Protein AF-A0A3M9NN79-F1 (afdb_monomer)

Structure (mmCIF, N/CA/C/O backbone):
data_AF-A0A3M9NN79-F1
#
_entry.id   AF-A0A3M9NN79-F1
#
loop_
_atom_site.group_PDB
_atom_site.id
_atom_site.type_symbol
_atom_site.label_atom_id
_atom_site.label_alt_id
_atom_site.label_comp_id
_atom_site.label_asym_id
_atom_site.label_entity_id
_atom_site.label_seq_id
_atom_site.pdbx_PDB_ins_code
_atom_site.Cartn_x
_atom_site.Cartn_y
_atom_site.Cartn_z
_atom_site.occupancy
_atom_site.B_iso_or_equiv
_atom_site.auth_seq_id
_atom_site.auth_comp_id
_atom_site.auth_asym_id
_atom_site.auth_atom_id
_atom_site.pdbx_PDB_model_num
ATOM 1 N N . MET A 1 1 ? -12.143 -5.175 -37.056 1.00 34.06 1 MET A N 1
ATOM 2 C CA . MET A 1 1 ? -10.833 -4.580 -37.399 1.00 34.06 1 MET A CA 1
ATOM 3 C C . MET A 1 1 ? -9.821 -5.704 -37.458 1.00 34.06 1 MET A C 1
ATOM 5 O O . MET A 1 1 ? -9.537 -6.307 -36.434 1.00 34.06 1 MET A O 1
ATOM 9 N N . ILE A 1 2 ? -9.381 -6.047 -38.664 1.00 34.25 2 ILE A N 1
ATOM 10 C CA . ILE A 1 2 ? -8.373 -7.080 -38.905 1.00 34.25 2 ILE A CA 1
ATOM 11 C C . ILE A 1 2 ? -7.030 -6.491 -38.462 1.00 34.25 2 ILE A C 1
ATOM 13 O O . ILE A 1 2 ? -6.628 -5.443 -38.964 1.00 34.25 2 ILE A O 1
ATOM 17 N N . ILE A 1 3 ? -6.381 -7.108 -37.472 1.00 42.16 3 ILE A N 1
ATOM 18 C CA . ILE A 1 3 ? -5.010 -6.760 -37.092 1.00 42.16 3 ILE A CA 1
ATOM 19 C C . ILE A 1 3 ? -4.117 -7.401 -38.149 1.00 42.16 3 ILE A C 1
ATOM 21 O O . ILE A 1 3 ? -3.965 -8.616 -38.201 1.00 42.16 3 ILE A O 1
ATOM 25 N N . GLU A 1 4 ? -3.601 -6.570 -39.043 1.00 43.50 4 GLU A N 1
ATOM 26 C CA . GLU A 1 4 ? -2.701 -6.969 -40.114 1.00 43.50 4 GLU A CA 1
ATOM 27 C C . GLU A 1 4 ? -1.361 -7.416 -39.504 1.00 43.50 4 GLU A C 1
ATOM 29 O O . GLU A 1 4 ? -0.575 -6.601 -39.009 1.00 43.50 4 GLU A O 1
ATOM 34 N N . GLU A 1 5 ? -1.108 -8.728 -39.486 1.00 49.09 5 GLU A N 1
ATOM 35 C CA . GLU A 1 5 ? 0.170 -9.295 -39.054 1.00 49.09 5 GLU A CA 1
ATOM 36 C C . GLU A 1 5 ? 1.259 -8.949 -40.076 1.00 49.09 5 GLU A C 1
ATOM 38 O O . GLU A 1 5 ? 1.519 -9.662 -41.046 1.00 49.09 5 GLU A O 1
ATOM 43 N N . ARG A 1 6 ? 1.927 -7.812 -39.860 1.00 48.88 6 ARG A N 1
ATOM 44 C CA . ARG A 1 6 ? 3.130 -7.446 -40.610 1.00 48.88 6 ARG A CA 1
ATOM 45 C C . ARG A 1 6 ? 4.262 -8.418 -40.263 1.00 48.88 6 ARG A C 1
ATOM 47 O O . ARG A 1 6 ? 4.972 -8.232 -39.276 1.00 48.88 6 ARG A O 1
ATOM 54 N N . HIS A 1 7 ? 4.467 -9.423 -41.111 1.00 48.81 7 HIS A N 1
ATOM 55 C CA . HIS A 1 7 ? 5.650 -10.285 -41.100 1.00 48.81 7 HIS A CA 1
ATOM 56 C C . HIS A 1 7 ? 6.907 -9.486 -41.483 1.00 48.81 7 HIS A C 1
ATOM 58 O O . HIS A 1 7 ? 7.311 -9.413 -42.644 1.00 48.81 7 HIS A O 1
ATOM 64 N N . VAL A 1 8 ? 7.551 -8.867 -40.492 1.00 61.84 8 VAL A N 1
ATOM 65 C CA . VAL A 1 8 ? 8.845 -8.200 -40.675 1.00 61.84 8 VAL A CA 1
ATOM 66 C C . VAL A 1 8 ? 9.950 -9.259 -40.669 1.00 61.84 8 VAL A C 1
ATOM 68 O O . VAL A 1 8 ? 10.223 -9.880 -39.644 1.00 61.84 8 VAL A O 1
ATOM 71 N N . LYS A 1 9 ? 10.607 -9.468 -41.817 1.00 55.78 9 LYS A N 1
ATOM 72 C CA . LYS A 1 9 ? 11.821 -10.295 -41.912 1.00 55.78 9 LYS A CA 1
ATOM 73 C C . LYS A 1 9 ? 12.926 -9.667 -41.054 1.00 55.78 9 LYS A C 1
ATOM 75 O O . LYS A 1 9 ? 13.297 -8.515 -41.273 1.00 55.78 9 LYS A O 1
ATOM 80 N N . HIS A 1 10 ? 13.453 -10.413 -40.085 1.00 60.75 10 HIS A N 1
ATOM 81 C CA . HIS A 1 10 ? 14.551 -9.959 -39.233 1.00 60.75 10 HIS A CA 1
ATOM 82 C C . HIS A 1 10 ? 15.881 -10.562 -39.694 1.00 60.75 10 HIS A C 1
ATOM 84 O O . HIS A 1 10 ? 16.070 -11.775 -39.658 1.00 60.75 10 HIS A O 1
ATOM 90 N N . THR A 1 11 ? 16.815 -9.702 -40.095 1.00 55.22 11 THR A N 1
ATOM 91 C CA . THR A 1 11 ? 18.252 -9.994 -40.135 1.00 55.22 11 THR A CA 1
ATOM 92 C C . THR A 1 11 ? 18.703 -10.337 -38.710 1.00 55.22 11 THR A C 1
ATOM 94 O O . THR A 1 11 ? 18.260 -9.692 -37.761 1.00 55.22 11 THR A O 1
ATOM 97 N N . GLY A 1 12 ? 19.495 -11.401 -38.554 1.00 71.44 12 GLY A N 1
ATOM 98 C CA . GLY A 1 12 ? 19.729 -12.099 -37.282 1.00 71.44 12 GLY A CA 1
ATOM 99 C C . GLY A 1 12 ? 19.981 -11.223 -36.040 1.00 71.44 12 GLY A C 1
ATOM 100 O O . 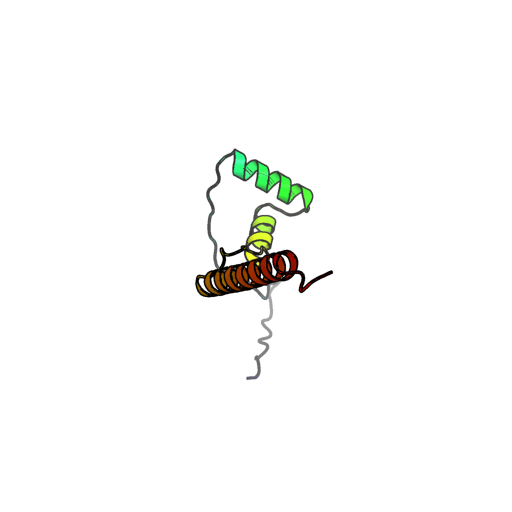GLY A 1 12 ? 20.588 -10.158 -36.104 1.00 71.44 12 GLY A O 1
ATOM 101 N N . GLY A 1 13 ? 19.510 -11.710 -34.886 1.00 81.00 13 GLY A N 1
ATOM 102 C CA . GLY A 1 13 ? 19.621 -11.066 -33.573 1.00 81.00 13 GLY A CA 1
ATOM 103 C C . GLY A 1 13 ? 18.498 -11.493 -32.616 1.00 81.00 13 GLY A C 1
ATOM 104 O O . GLY A 1 13 ? 17.586 -12.227 -32.998 1.00 81.00 13 GLY A O 1
ATOM 105 N N . ARG A 1 14 ? 18.533 -11.034 -31.354 1.00 78.44 14 ARG A N 1
ATOM 106 C CA . ARG A 1 14 ? 17.434 -11.277 -30.399 1.00 78.44 14 ARG A CA 1
ATOM 107 C C . ARG A 1 14 ? 16.162 -10.583 -30.892 1.00 78.44 14 ARG A C 1
ATOM 109 O O . ARG A 1 14 ? 16.141 -9.359 -31.019 1.00 78.44 14 ARG A O 1
ATOM 116 N N . LEU A 1 15 ? 15.100 -11.362 -31.099 1.00 79.56 15 LEU A N 1
ATOM 117 C CA . LEU A 1 15 ? 13.785 -10.855 -31.491 1.00 79.56 15 LEU A CA 1
ATOM 118 C C . LEU A 1 15 ? 13.314 -9.739 -30.550 1.00 79.56 15 LEU A C 1
ATOM 120 O O . LEU A 1 15 ? 13.456 -9.818 -29.321 1.00 79.56 15 LEU A O 1
ATOM 124 N N . ARG A 1 16 ? 12.743 -8.683 -31.136 1.00 74.19 16 ARG A N 1
ATOM 125 C CA . ARG A 1 16 ? 12.145 -7.588 -30.368 1.00 74.19 16 ARG A CA 1
ATOM 126 C C . ARG A 1 16 ? 10.934 -8.128 -29.605 1.00 74.19 16 ARG A C 1
ATOM 128 O O . ARG A 1 16 ? 10.148 -8.901 -30.138 1.00 74.19 16 ARG A O 1
ATOM 135 N N . LYS A 1 17 ? 10.779 -7.717 -28.344 1.00 80.94 17 LYS A N 1
ATOM 136 C CA . LYS A 1 17 ? 9.590 -8.071 -27.555 1.00 80.94 17 LYS A CA 1
ATOM 137 C C . LYS A 1 17 ? 8.349 -7.441 -28.187 1.00 80.94 17 LYS A C 1
ATOM 139 O O . LYS A 1 17 ? 8.384 -6.249 -28.482 1.00 80.94 17 LYS A O 1
ATOM 144 N N . ALA A 1 18 ? 7.274 -8.223 -28.303 1.00 81.56 18 ALA A N 1
ATOM 145 C CA . ALA A 1 18 ? 5.985 -7.773 -28.832 1.00 81.56 18 ALA A CA 1
ATOM 146 C C . ALA A 1 18 ? 5.417 -6.574 -28.052 1.00 81.56 18 ALA A C 1
ATOM 148 O O . ALA A 1 18 ? 4.948 -5.613 -28.648 1.00 81.56 18 ALA A O 1
ATOM 149 N N . VAL A 1 19 ? 5.542 -6.586 -26.718 1.00 85.69 19 VAL A N 1
ATOM 150 C CA . VAL A 1 19 ? 5.158 -5.461 -25.853 1.00 85.69 19 VAL A CA 1
ATOM 151 C C . VAL A 1 19 ? 6.408 -4.820 -25.263 1.00 85.69 19 VAL A C 1
ATOM 153 O O . VAL A 1 19 ? 7.166 -5.451 -24.512 1.00 85.69 19 VAL A O 1
ATOM 156 N N . ARG A 1 20 ? 6.632 -3.546 -25.595 1.00 85.25 20 ARG A N 1
ATOM 157 C CA . ARG A 1 20 ? 7.731 -2.746 -25.045 1.00 85.25 20 ARG A CA 1
ATOM 158 C C . ARG A 1 20 ? 7.249 -1.976 -23.815 1.00 85.25 20 ARG A C 1
ATOM 160 O O . ARG A 1 20 ? 6.102 -1.563 -23.714 1.00 85.25 20 ARG A O 1
ATOM 167 N N . LYS A 1 21 ? 8.144 -1.818 -22.840 1.00 87.31 21 LYS A N 1
ATOM 168 C CA . LYS A 1 21 ? 7.925 -0.985 -21.651 1.00 87.31 21 LYS A CA 1
ATOM 169 C C . LYS A 1 21 ? 8.505 0.395 -21.962 1.00 87.31 21 LYS A C 1
ATOM 171 O O . LYS A 1 21 ? 9.719 0.543 -21.907 1.00 87.31 21 LYS A O 1
ATOM 176 N N . GLU A 1 22 ? 7.657 1.346 -22.342 1.00 91.69 22 GLU A N 1
ATOM 177 C CA . GLU A 1 22 ? 8.092 2.643 -22.895 1.00 91.69 22 GLU A CA 1
ATOM 178 C C . GLU A 1 22 ? 8.288 3.722 -21.825 1.00 91.69 22 GLU A C 1
ATOM 180 O O . GLU A 1 22 ? 9.200 4.539 -21.919 1.00 91.69 22 GLU A O 1
ATOM 185 N N . VAL A 1 23 ? 7.473 3.698 -20.767 1.00 91.56 23 VAL A N 1
ATOM 186 C CA . VAL A 1 23 ? 7.512 4.708 -19.703 1.00 91.56 23 VAL A CA 1
ATOM 187 C C . VAL A 1 23 ? 8.465 4.283 -18.585 1.00 91.56 23 VAL A C 1
ATOM 189 O O . VAL A 1 23 ? 8.298 3.221 -17.979 1.00 91.56 23 VAL A O 1
ATOM 192 N N . VAL A 1 24 ? 9.430 5.151 -18.269 1.00 91.00 24 VAL A N 1
ATOM 193 C CA . VAL A 1 24 ? 10.340 5.012 -17.124 1.00 91.00 24 VAL A CA 1
ATOM 194 C C . VAL A 1 24 ? 10.010 6.084 -16.087 1.00 91.00 24 VAL A C 1
ATOM 196 O O . VAL A 1 24 ? 9.941 7.269 -16.408 1.00 91.00 24 VAL A O 1
ATOM 199 N N . LYS A 1 25 ? 9.802 5.669 -14.834 1.00 89.44 25 LYS A N 1
ATOM 200 C CA . LYS A 1 25 ? 9.601 6.560 -13.683 1.00 89.44 25 LYS A CA 1
ATOM 201 C C . LYS A 1 25 ? 10.544 6.144 -12.559 1.00 89.44 25 LYS A C 1
ATOM 203 O O . LYS A 1 25 ? 10.618 4.964 -12.224 1.00 89.44 25 LYS A O 1
ATOM 208 N N . GLY A 1 26 ? 11.284 7.110 -12.021 1.00 91.81 26 GLY A N 1
ATOM 209 C CA . GLY A 1 26 ? 12.182 6.909 -10.885 1.00 91.81 26 GLY A CA 1
ATOM 210 C C . GLY A 1 26 ? 11.459 7.136 -9.561 1.00 91.81 26 GLY A C 1
ATOM 211 O O . GLY A 1 26 ? 10.641 8.047 -9.456 1.00 91.81 26 GLY A O 1
ATOM 212 N N . ILE A 1 27 ? 11.782 6.324 -8.556 1.00 93.25 27 ILE A N 1
ATOM 213 C CA . ILE A 1 27 ? 11.292 6.462 -7.181 1.00 93.25 27 ILE A CA 1
ATOM 214 C C . ILE A 1 27 ? 12.513 6.681 -6.289 1.00 93.25 27 ILE A C 1
ATOM 216 O O . ILE A 1 27 ? 13.518 5.983 -6.439 1.00 93.25 27 ILE A O 1
ATOM 220 N N . ARG A 1 28 ? 12.447 7.666 -5.392 1.00 95.69 28 ARG A N 1
ATOM 221 C CA . ARG A 1 28 ? 13.491 7.906 -4.389 1.00 95.69 28 ARG A CA 1
ATOM 222 C C . ARG A 1 28 ? 13.109 7.198 -3.096 1.00 95.69 28 ARG A C 1
ATOM 224 O O . ARG A 1 28 ? 11.949 7.236 -2.705 1.00 95.69 28 ARG A O 1
ATOM 231 N N . PHE A 1 29 ? 14.097 6.591 -2.453 1.00 96.12 29 PHE A N 1
ATOM 232 C CA . PHE A 1 29 ? 13.940 5.891 -1.184 1.00 96.12 29 PHE A CA 1
ATOM 233 C C . PHE A 1 29 ? 14.978 6.393 -0.191 1.00 96.12 29 PHE A C 1
ATOM 235 O O . PHE A 1 29 ? 16.118 6.693 -0.556 1.00 96.12 29 PHE A O 1
ATOM 242 N N . THR A 1 30 ? 14.609 6.400 1.079 1.00 98.00 30 THR A N 1
ATOM 243 C CA . THR A 1 30 ? 15.568 6.380 2.177 1.00 98.00 30 THR A CA 1
ATOM 244 C C . THR A 1 30 ? 16.302 5.032 2.213 1.00 98.00 30 THR A C 1
ATOM 246 O O . THR A 1 30 ? 15.865 4.029 1.637 1.00 98.00 30 THR A O 1
ATOM 249 N N . LYS A 1 31 ? 17.433 4.973 2.930 1.00 97.62 31 LYS A N 1
ATOM 250 C CA . LYS A 1 31 ? 18.204 3.725 3.079 1.00 97.62 31 LYS A CA 1
ATOM 251 C C . LYS A 1 31 ? 17.370 2.604 3.717 1.00 97.62 31 LYS A C 1
ATOM 253 O O . LYS A 1 31 ? 17.463 1.458 3.281 1.00 97.62 31 LYS A O 1
ATOM 258 N N . ALA A 1 32 ? 16.548 2.940 4.713 1.00 97.94 32 ALA A N 1
ATOM 259 C CA . ALA A 1 32 ? 15.695 1.985 5.419 1.00 97.94 32 ALA A CA 1
ATOM 260 C C . ALA A 1 32 ? 14.587 1.423 4.514 1.00 97.94 32 ALA A C 1
ATOM 262 O O . ALA A 1 32 ? 14.419 0.207 4.426 1.00 97.94 32 ALA A O 1
ATOM 263 N N . GLU A 1 33 ? 13.886 2.286 3.775 1.00 96.81 33 GLU A N 1
ATOM 264 C CA . GLU A 1 33 ? 12.852 1.861 2.821 1.00 96.81 33 GLU A CA 1
ATOM 265 C C . GLU A 1 33 ? 13.430 0.936 1.749 1.00 96.81 33 GLU A C 1
ATOM 267 O O . GLU A 1 33 ? 12.879 -0.134 1.477 1.00 96.81 33 GLU A O 1
ATOM 272 N N . TYR A 1 34 ? 14.581 1.306 1.180 1.00 96.88 34 TYR A N 1
ATOM 273 C CA . TYR A 1 34 ? 15.234 0.489 0.165 1.00 96.88 34 TYR A CA 1
ATOM 274 C C . TYR A 1 34 ? 15.659 -0.880 0.709 1.00 96.88 34 TYR A C 1
ATOM 276 O O . TYR A 1 34 ? 15.490 -1.890 0.024 1.00 96.88 34 TYR A O 1
ATOM 284 N N . PHE A 1 35 ? 16.158 -0.945 1.948 1.00 97.44 35 PHE A N 1
ATOM 285 C CA . PHE A 1 35 ? 16.507 -2.210 2.596 1.00 97.44 35 PHE A CA 1
ATOM 286 C C . PHE A 1 35 ? 15.293 -3.139 2.733 1.00 97.44 35 PHE A C 1
ATOM 288 O O . PHE A 1 35 ? 15.370 -4.311 2.357 1.00 97.44 35 PHE A O 1
ATOM 295 N N . ILE A 1 36 ? 14.153 -2.607 3.183 1.00 96.81 36 ILE A N 1
ATOM 296 C CA . ILE A 1 36 ? 12.902 -3.368 3.313 1.00 96.81 36 ILE A CA 1
ATOM 297 C C . ILE A 1 36 ? 12.455 -3.904 1.950 1.00 96.81 36 ILE A C 1
ATOM 299 O O . ILE A 1 36 ? 12.136 -5.088 1.817 1.00 96.81 36 ILE A O 1
ATOM 303 N N . ILE A 1 37 ? 12.448 -3.054 0.920 1.00 95.75 37 ILE A N 1
ATOM 304 C CA . ILE A 1 37 ? 12.049 -3.455 -0.435 1.00 95.75 37 ILE A CA 1
ATOM 305 C C . ILE A 1 37 ? 13.000 -4.524 -0.977 1.00 95.75 37 ILE A C 1
ATOM 307 O O . ILE A 1 37 ? 12.542 -5.526 -1.523 1.00 95.75 37 ILE A O 1
ATOM 311 N N . LYS A 1 38 ? 14.313 -4.356 -0.791 1.00 96.19 38 LYS A N 1
ATOM 312 C CA . LYS A 1 38 ? 15.323 -5.334 -1.210 1.00 96.19 38 LYS A CA 1
ATOM 313 C C . LYS A 1 38 ? 15.102 -6.688 -0.540 1.00 96.19 38 LYS A C 1
ATOM 315 O O . LYS A 1 38 ? 15.160 -7.715 -1.214 1.00 96.19 38 LYS A O 1
ATOM 320 N N . GLN A 1 39 ? 14.805 -6.704 0.758 1.00 96.44 39 GLN A N 1
ATOM 321 C CA . GLN A 1 39 ? 14.519 -7.938 1.483 1.00 96.44 39 GLN A CA 1
ATOM 322 C C . GLN A 1 39 ? 13.239 -8.614 0.967 1.00 96.44 39 GLN A C 1
ATOM 324 O O . GLN A 1 39 ? 13.231 -9.824 0.744 1.00 96.44 39 GLN A O 1
ATOM 329 N N . LYS A 1 40 ? 12.169 -7.846 0.726 1.00 94.44 40 LYS A N 1
ATOM 330 C CA . LYS A 1 40 ? 10.908 -8.364 0.167 1.00 94.44 40 LYS A CA 1
ATOM 331 C C . LYS A 1 40 ? 11.081 -8.907 -1.257 1.00 94.44 40 LYS A C 1
ATOM 333 O O . LYS A 1 40 ? 10.578 -9.983 -1.568 1.00 94.44 40 LYS A O 1
ATOM 338 N N . ALA A 1 41 ? 11.841 -8.209 -2.096 1.00 95.19 41 ALA A N 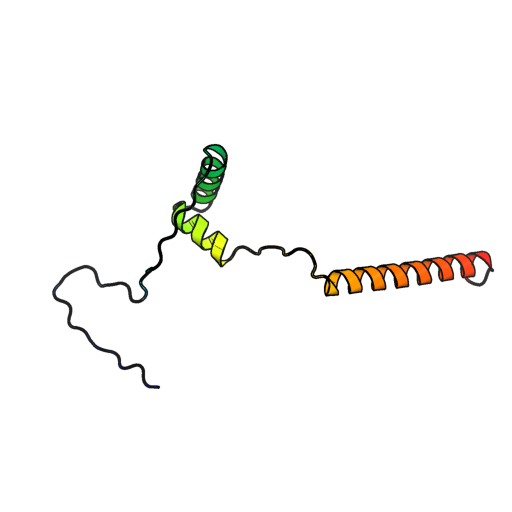1
ATOM 339 C CA . ALA A 1 41 ? 12.179 -8.660 -3.442 1.00 95.19 41 ALA A CA 1
ATOM 340 C C . ALA A 1 41 ? 12.975 -9.977 -3.405 1.00 95.19 41 ALA A C 1
ATOM 342 O O . ALA A 1 41 ? 12.606 -10.936 -4.080 1.00 95.19 41 ALA A O 1
ATOM 343 N N . SER A 1 42 ? 13.979 -10.070 -2.523 1.00 94.94 42 SER A N 1
ATOM 344 C CA . SER A 1 42 ? 14.764 -11.294 -2.307 1.00 94.94 42 SER A CA 1
ATOM 345 C C . SER A 1 42 ? 13.888 -12.487 -1.905 1.00 94.94 42 SER A C 1
ATOM 347 O O . SER A 1 42 ? 13.981 -13.551 -2.510 1.00 94.94 42 SER A O 1
ATOM 349 N N . LYS A 1 43 ? 12.949 -12.293 -0.966 1.00 92.88 43 LYS A N 1
ATOM 350 C CA . LYS A 1 43 ? 12.002 -13.340 -0.537 1.00 92.88 43 LYS A CA 1
ATOM 351 C C . LYS A 1 43 ? 11.117 -13.876 -1.666 1.00 92.88 43 LYS A C 1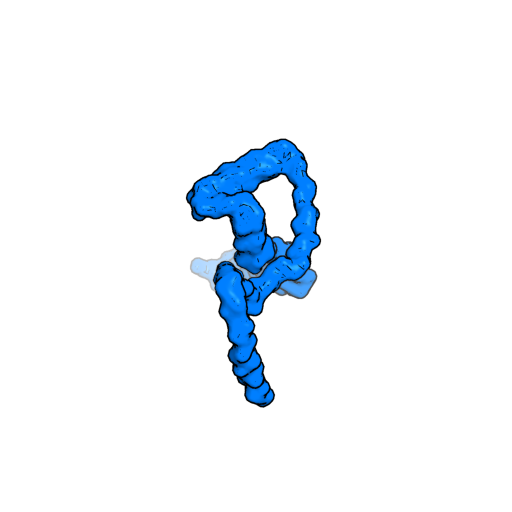
ATOM 353 O O . LYS A 1 43 ? 10.670 -15.011 -1.593 1.00 92.88 43 LYS A O 1
ATOM 358 N N . THR A 1 44 ? 10.851 -13.067 -2.689 1.00 89.31 44 THR A N 1
ATOM 359 C CA . THR A 1 44 ? 10.027 -13.461 -3.845 1.00 89.31 44 THR A CA 1
ATOM 360 C C . THR A 1 44 ? 10.857 -13.956 -5.030 1.00 89.31 44 THR A C 1
ATOM 362 O O . THR A 1 44 ? 10.292 -14.274 -6.071 1.00 89.31 44 THR A O 1
ATOM 365 N N . GLY A 1 45 ? 12.191 -13.991 -4.912 1.00 91.06 45 GLY A N 1
ATOM 366 C CA . GLY A 1 45 ? 13.084 -14.366 -6.010 1.00 91.06 45 GLY A CA 1
ATOM 367 C C . GLY A 1 45 ? 13.058 -13.386 -7.189 1.00 91.06 45 GLY A C 1
ATOM 368 O O . GLY A 1 45 ? 13.448 -13.740 -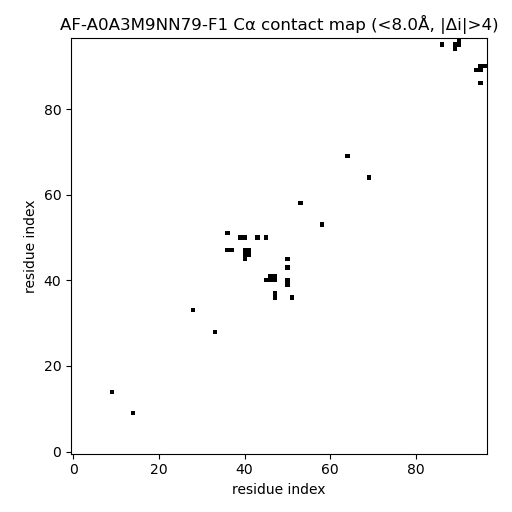8.300 1.00 91.06 45 GLY A O 1
ATOM 369 N N . THR A 1 46 ? 12.584 -12.153 -6.981 1.00 92.00 46 THR A N 1
ATOM 370 C CA . THR A 1 46 ? 12.473 -11.145 -8.041 1.00 92.00 46 THR A CA 1
ATOM 371 C C . THR A 1 46 ? 13.459 -10.000 -7.837 1.00 92.00 46 THR A C 1
ATOM 373 O O . THR A 1 46 ? 13.848 -9.657 -6.723 1.00 92.00 46 THR A O 1
ATOM 376 N N . ASN A 1 47 ? 13.873 -9.367 -8.937 1.00 93.62 47 ASN A N 1
ATOM 377 C CA . ASN A 1 47 ? 14.608 -8.105 -8.859 1.00 93.62 47 ASN A CA 1
ATOM 378 C C . ASN A 1 47 ? 13.691 -7.015 -8.274 1.00 93.62 47 ASN A C 1
ATOM 380 O O . ASN A 1 47 ? 12.518 -6.938 -8.640 1.00 93.62 47 ASN A O 1
ATOM 384 N N . VAL A 1 48 ? 14.253 -6.136 -7.442 1.00 94.00 48 VAL A N 1
ATOM 385 C CA . VAL A 1 48 ? 13.607 -4.954 -6.848 1.00 94.00 48 VAL A CA 1
ATOM 386 C C . VAL A 1 48 ? 12.685 -4.204 -7.816 1.00 94.00 48 VAL A C 1
ATOM 388 O O . VAL A 1 48 ? 11.539 -3.934 -7.472 1.00 94.00 48 VAL A O 1
ATOM 391 N N . CYS A 1 49 ? 13.122 -3.913 -9.044 1.00 93.00 49 CYS A N 1
ATOM 392 C CA . CYS A 1 49 ? 12.293 -3.185 -10.011 1.00 93.00 49 CYS A CA 1
ATOM 393 C C . CYS A 1 49 ? 11.044 -3.972 -10.435 1.00 93.00 49 CYS A C 1
ATOM 395 O O . CYS A 1 49 ? 9.969 -3.397 -10.606 1.00 93.00 49 CYS A O 1
ATOM 397 N N . ASN A 1 50 ? 11.174 -5.290 -10.611 1.00 92.25 50 ASN A N 1
ATOM 398 C CA . ASN A 1 50 ? 10.034 -6.144 -10.936 1.00 92.25 50 ASN A CA 1
ATOM 399 C C . ASN A 1 50 ? 9.123 -6.313 -9.723 1.00 92.25 50 ASN A C 1
ATOM 401 O O . ASN A 1 50 ? 7.911 -6.241 -9.891 1.00 92.25 50 ASN A O 1
ATOM 405 N N . TYR A 1 51 ? 9.693 -6.465 -8.527 1.00 94.00 51 TYR A N 1
ATOM 406 C CA . TYR A 1 51 ? 8.939 -6.524 -7.281 1.00 94.00 51 TYR A CA 1
ATOM 407 C C . TYR A 1 51 ? 8.061 -5.280 -7.106 1.00 94.00 51 TYR A C 1
ATOM 409 O O . TYR A 1 51 ? 6.843 -5.400 -6.992 1.00 94.00 51 TYR A O 1
ATOM 417 N N . ILE A 1 52 ? 8.661 -4.085 -7.183 1.00 93.94 52 ILE A N 1
ATOM 418 C CA . ILE A 1 52 ? 7.935 -2.812 -7.077 1.00 93.94 52 ILE A CA 1
ATOM 419 C C . ILE A 1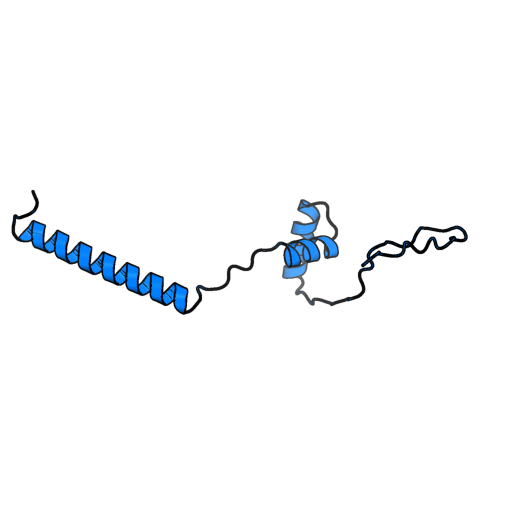 52 ? 6.836 -2.750 -8.134 1.00 93.94 52 ILE A C 1
ATOM 421 O O . ILE A 1 52 ? 5.696 -2.458 -7.805 1.00 93.94 52 ILE A O 1
ATOM 425 N N . ARG A 1 53 ? 7.141 -3.088 -9.392 1.00 92.31 53 ARG A N 1
ATOM 426 C CA . ARG A 1 53 ? 6.146 -3.064 -10.470 1.00 92.31 53 ARG A CA 1
ATOM 427 C C . ARG A 1 53 ? 4.950 -3.972 -10.182 1.00 92.31 53 ARG A C 1
ATOM 429 O O . ARG A 1 53 ? 3.819 -3.544 -10.373 1.00 92.31 53 ARG A O 1
ATOM 436 N N . GLN A 1 54 ? 5.197 -5.212 -9.765 1.00 91.62 54 GLN A N 1
ATOM 437 C CA . GLN A 1 54 ? 4.139 -6.180 -9.470 1.00 91.62 54 GLN A CA 1
ATOM 438 C C . GLN A 1 54 ? 3.269 -5.692 -8.310 1.00 91.62 54 GLN A C 1
ATOM 440 O O . GLN A 1 54 ? 2.048 -5.684 -8.419 1.00 91.62 54 GLN A O 1
ATOM 445 N N . VAL A 1 55 ? 3.892 -5.192 -7.241 1.00 91.56 55 VAL A N 1
ATOM 446 C CA . VAL A 1 55 ? 3.172 -4.626 -6.095 1.00 91.56 55 VAL A CA 1
ATOM 447 C C . VAL A 1 55 ? 2.407 -3.356 -6.473 1.00 91.56 55 VAL A C 1
ATOM 449 O O . VAL A 1 55 ? 1.301 -3.167 -5.996 1.00 91.56 55 VAL A O 1
ATOM 452 N N . SER A 1 56 ? 2.931 -2.496 -7.344 1.00 90.50 56 SER A N 1
ATOM 453 C CA . SER A 1 56 ? 2.223 -1.280 -7.766 1.00 90.50 56 SER A CA 1
ATOM 454 C C . SER A 1 56 ? 1.037 -1.552 -8.694 1.00 90.50 56 SER A C 1
ATOM 456 O O . SER A 1 56 ? 0.101 -0.764 -8.700 1.00 90.50 56 SER A O 1
ATOM 458 N N . ILE A 1 57 ? 1.072 -2.629 -9.488 1.00 90.56 57 ILE A N 1
ATOM 459 C CA . ILE A 1 57 ? -0.026 -2.996 -10.402 1.00 90.56 57 ILE A CA 1
ATOM 460 C C . ILE A 1 57 ? -1.090 -3.829 -9.682 1.00 90.56 57 ILE A C 1
ATOM 462 O O . ILE A 1 57 ? -2.280 -3.619 -9.889 1.00 90.56 57 ILE A O 1
ATOM 466 N N . HIS A 1 58 ? -0.662 -4.790 -8.862 1.00 88.31 58 HIS A N 1
ATOM 467 C CA . HIS A 1 58 ? -1.552 -5.771 -8.233 1.00 88.31 58 HIS A CA 1
ATOM 468 C C . HIS A 1 58 ? -1.827 -5.486 -6.757 1.00 88.31 58 HIS A C 1
ATOM 470 O O . HIS A 1 58 ? -2.676 -6.135 -6.149 1.00 88.31 58 HIS A O 1
ATOM 476 N N . GLY A 1 59 ? -1.103 -4.546 -6.152 1.00 82.69 59 GLY A N 1
ATOM 477 C CA . GLY A 1 59 ? -1.328 -4.140 -4.776 1.00 82.69 59 GLY A CA 1
ATOM 478 C C . GLY A 1 59 ? -2.698 -3.497 -4.635 1.00 82.69 59 GLY A C 1
ATOM 479 O O . GLY A 1 59 ? -3.041 -2.559 -5.350 1.00 82.69 59 GLY A O 1
ATOM 480 N N . LYS A 1 60 ? -3.481 -3.992 -3.680 1.00 76.75 60 LYS A N 1
ATOM 481 C CA . LYS A 1 60 ? -4.738 -3.361 -3.299 1.00 76.75 60 LYS A CA 1
ATOM 482 C C . LYS A 1 60 ? -4.427 -2.178 -2.389 1.00 76.75 60 LYS A C 1
ATOM 484 O O . LYS A 1 60 ? -3.980 -2.366 -1.259 1.00 76.75 60 LYS A O 1
ATOM 489 N N . ILE A 1 61 ? -4.677 -0.965 -2.870 1.00 71.19 61 ILE A N 1
ATOM 490 C CA . ILE A 1 61 ? -4.752 0.208 -1.999 1.00 71.19 61 ILE A CA 1
ATOM 491 C C . ILE A 1 61 ? -6.118 0.136 -1.323 1.00 71.19 61 ILE A C 1
ATOM 493 O O . ILE A 1 61 ? -7.146 0.188 -1.994 1.00 71.19 61 ILE A O 1
ATOM 497 N N . ILE A 1 62 ? -6.138 -0.041 -0.003 1.00 67.88 62 ILE A N 1
ATOM 498 C CA . ILE A 1 62 ? -7.372 0.102 0.770 1.00 67.88 62 ILE A CA 1
ATOM 499 C C . ILE A 1 62 ? -7.635 1.604 0.835 1.00 67.88 62 ILE A C 1
ATOM 501 O O . ILE A 1 62 ? -6.999 2.317 1.610 1.00 67.88 62 ILE A O 1
ATOM 505 N N . SER A 1 63 ? -8.503 2.100 -0.043 1.00 68.94 63 SER A N 1
ATOM 506 C CA . SER A 1 63 ? -9.008 3.462 0.066 1.00 68.94 63 SER A CA 1
ATOM 507 C C . SER A 1 63 ? -9.742 3.609 1.395 1.00 68.94 63 SER A C 1
ATOM 509 O O . SER A 1 63 ? -10.430 2.689 1.842 1.00 68.94 63 SER A O 1
ATOM 511 N N . GLN A 1 64 ? -9.595 4.764 2.040 1.00 70.75 64 GLN A N 1
ATOM 512 C CA . GLN A 1 64 ? -10.461 5.108 3.161 1.00 70.75 64 GLN A CA 1
ATOM 513 C C . GLN A 1 64 ? -11.920 5.063 2.677 1.00 70.75 64 GLN A C 1
ATOM 515 O O . GLN A 1 64 ? -12.165 5.442 1.531 1.00 70.75 64 GLN A O 1
ATOM 520 N N . LEU A 1 65 ? -12.852 4.606 3.529 1.00 73.88 65 LEU A N 1
ATOM 521 C CA . LEU A 1 65 ? -14.284 4.543 3.193 1.00 73.88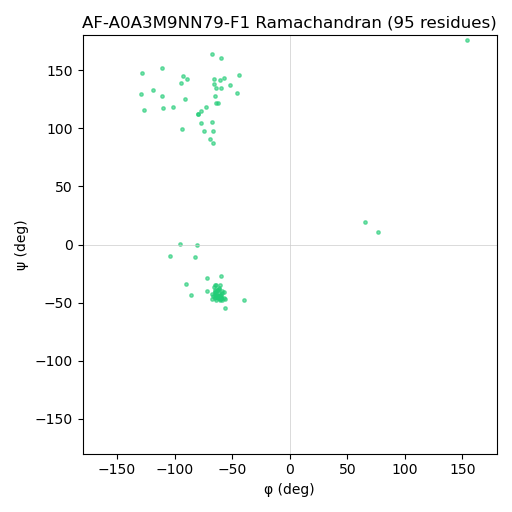 65 LEU A CA 1
ATOM 522 C C . LEU A 1 65 ? -14.711 5.855 2.530 1.00 73.88 65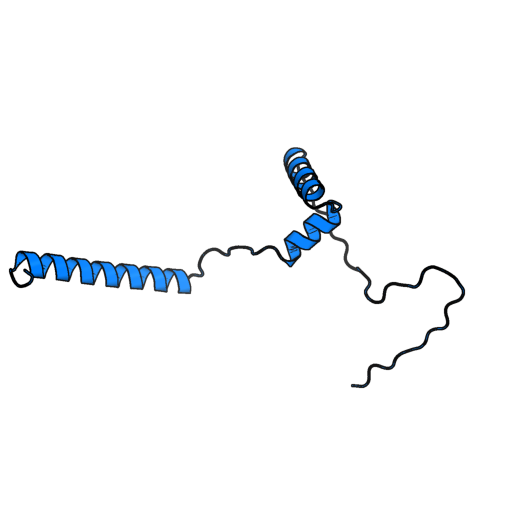 LEU A C 1
ATOM 524 O O . LEU A 1 65 ? -14.386 6.929 3.066 1.00 73.88 65 LEU A O 1
ATOM 528 N N . SER A 1 66 ? -15.393 5.759 1.388 1.00 79.50 66 SER A N 1
ATOM 529 C CA . SER A 1 66 ? -15.971 6.919 0.710 1.00 79.50 66 SER A CA 1
ATOM 530 C C . SER A 1 66 ? -16.971 7.618 1.638 1.00 79.50 66 SER A C 1
ATOM 532 O O . SER A 1 66 ? -17.433 7.031 2.621 1.00 79.50 66 SER A O 1
ATOM 534 N N . GLU A 1 67 ? -17.304 8.883 1.374 1.00 81.50 67 GLU A N 1
ATOM 535 C CA . GLU A 1 67 ? -18.268 9.586 2.233 1.00 81.50 67 GLU A CA 1
ATOM 536 C C . GLU A 1 67 ? -19.636 8.882 2.236 1.00 81.50 67 GLU A C 1
ATOM 538 O O . GLU A 1 67 ? -20.266 8.770 3.287 1.00 81.50 67 GLU A O 1
ATOM 543 N N . ASP A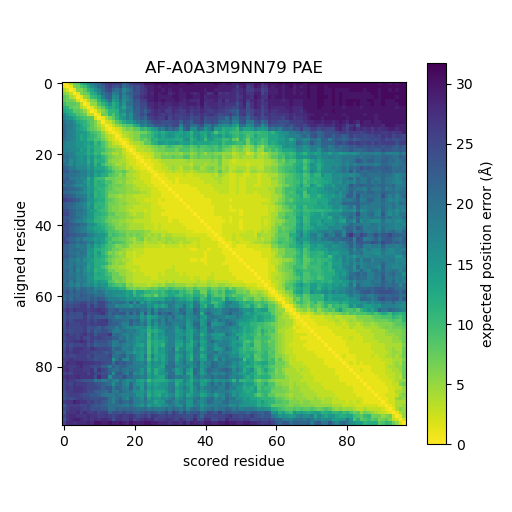 1 68 ? -20.036 8.297 1.105 1.00 85.38 68 ASP A N 1
ATOM 544 C CA . ASP A 1 68 ? -21.259 7.500 0.999 1.00 85.38 68 ASP A CA 1
ATOM 545 C C . ASP A 1 68 ? -21.183 6.244 1.872 1.00 85.38 68 ASP A C 1
ATOM 547 O O . ASP A 1 68 ? -22.079 5.988 2.675 1.00 85.38 68 ASP A O 1
ATOM 551 N N . GLU A 1 69 ? -20.081 5.490 1.796 1.00 86.38 69 GLU A N 1
ATOM 552 C CA . GLU A 1 69 ? -19.866 4.295 2.622 1.00 86.38 69 GLU A CA 1
ATOM 553 C C . GLU A 1 69 ? -19.848 4.636 4.120 1.00 86.38 69 GLU A C 1
ATOM 555 O O . GLU A 1 69 ? -20.416 3.909 4.937 1.00 86.38 69 GLU A O 1
ATOM 560 N N . ARG A 1 70 ? -19.258 5.775 4.503 1.00 89.25 70 ARG A N 1
ATOM 561 C CA . ARG A 1 70 ? -19.297 6.266 5.891 1.00 89.25 70 ARG A CA 1
ATOM 562 C C . ARG A 1 70 ? -20.710 6.611 6.329 1.00 89.25 70 ARG A C 1
ATOM 564 O O . ARG A 1 70 ? -21.079 6.306 7.462 1.00 89.25 70 ARG A O 1
ATOM 571 N N . ASN A 1 71 ? -21.496 7.235 5.459 1.00 91.94 71 ASN A N 1
ATOM 572 C CA . ASN A 1 71 ? -22.885 7.564 5.751 1.00 91.94 71 ASN A CA 1
ATOM 573 C C . ASN A 1 71 ? -23.733 6.302 5.935 1.00 91.94 71 ASN A C 1
ATOM 575 O O . ASN A 1 71 ? -24.492 6.235 6.902 1.00 91.94 71 ASN A O 1
ATOM 579 N N . TYR A 1 72 ? -23.528 5.265 5.119 1.00 94.06 72 TYR A N 1
ATOM 580 C CA . TYR A 1 72 ? -24.158 3.960 5.334 1.00 94.06 72 TYR A CA 1
ATOM 581 C C . TYR A 1 72 ? -23.775 3.344 6.684 1.00 94.06 72 TYR A C 1
ATOM 583 O O . TYR A 1 72 ? -24.649 2.915 7.436 1.00 94.06 72 TYR A O 1
ATOM 591 N N . VAL A 1 73 ? -22.488 3.356 7.048 1.00 93.50 73 VAL A N 1
ATOM 592 C CA . VAL A 1 73 ? -22.032 2.840 8.353 1.00 93.50 73 VAL A CA 1
ATOM 593 C C . VAL A 1 73 ? -22.664 3.618 9.515 1.00 93.50 73 VAL A C 1
ATOM 595 O O . VAL A 1 73 ? -23.118 3.011 10.490 1.00 93.50 73 VAL A O 1
ATOM 598 N N . ARG A 1 74 ? -22.755 4.951 9.414 1.00 94.88 74 ARG A N 1
ATOM 599 C CA . ARG A 1 74 ? -23.419 5.801 10.421 1.00 94.88 74 ARG A CA 1
ATOM 600 C C . ARG A 1 74 ? -24.900 5.451 10.565 1.00 94.88 74 ARG A C 1
ATOM 602 O O . ARG A 1 74 ? -25.374 5.303 11.690 1.00 94.88 74 ARG A O 1
ATOM 609 N N . GLN A 1 75 ? -25.616 5.277 9.455 1.00 95.62 75 GLN A N 1
ATOM 610 C CA . GLN A 1 75 ? -27.032 4.899 9.469 1.00 95.62 75 GLN A CA 1
ATOM 611 C C . GLN A 1 75 ? -27.247 3.524 10.108 1.00 95.62 75 GLN A C 1
ATOM 613 O O . GLN A 1 75 ? -28.084 3.393 10.998 1.00 95.62 75 GLN A O 1
ATOM 618 N N . LEU A 1 76 ? -26.439 2.526 9.735 1.00 96.25 76 LEU A N 1
ATOM 619 C CA . LEU A 1 76 ? -26.488 1.187 10.332 1.00 96.25 76 LEU A CA 1
ATOM 620 C C . LEU A 1 76 ? -26.232 1.225 11.840 1.00 96.25 76 LEU A C 1
ATOM 622 O O . LEU A 1 76 ? -26.945 0.583 12.610 1.00 96.25 76 LEU A O 1
ATOM 626 N N . THR A 1 77 ? -25.260 2.030 12.271 1.00 96.06 77 THR A N 1
ATOM 627 C CA . THR A 1 77 ? -24.973 2.247 13.695 1.00 96.06 77 THR A CA 1
ATOM 628 C C . THR A 1 77 ? -26.180 2.864 14.406 1.00 96.06 77 THR A C 1
ATOM 630 O O . THR A 1 77 ? -26.564 2.412 15.483 1.00 96.06 77 THR A O 1
ATOM 633 N N . GLY A 1 78 ? -26.821 3.863 13.792 1.00 96.00 78 GLY A N 1
ATOM 634 C CA . GLY A 1 78 ? -28.037 4.485 14.317 1.00 96.00 78 GLY A CA 1
ATOM 635 C C . GLY A 1 78 ? -29.188 3.489 14.474 1.00 96.00 78 GLY A C 1
ATOM 636 O O . GLY A 1 78 ? -29.811 3.426 15.531 1.00 96.00 78 GLY A O 1
ATOM 637 N N . MET A 1 79 ? -29.425 2.651 13.464 1.00 96.56 79 MET A N 1
ATOM 638 C CA . MET A 1 79 ? -30.459 1.613 13.508 1.00 96.56 79 MET A CA 1
ATOM 639 C C . MET A 1 79 ? -30.179 0.559 14.584 1.00 96.56 79 MET A C 1
ATOM 641 O O . MET A 1 79 ? -31.083 0.202 15.338 1.00 96.56 79 MET A O 1
ATOM 645 N N . ALA A 1 80 ? -28.932 0.097 14.696 1.00 96.50 80 ALA A N 1
ATOM 646 C CA . ALA A 1 80 ? -28.527 -0.858 15.725 1.00 96.50 80 ALA A CA 1
ATOM 647 C C . ALA A 1 80 ? -28.713 -0.283 17.137 1.00 96.50 80 ALA A C 1
ATOM 649 O O . ALA A 1 80 ? -29.184 -0.978 18.036 1.00 96.50 80 ALA A O 1
ATOM 650 N N . ASN A 1 81 ? -28.408 1.003 17.326 1.00 96.62 81 ASN A N 1
ATOM 651 C CA . ASN A 1 81 ? -28.636 1.692 18.593 1.00 96.62 81 ASN A CA 1
ATOM 652 C C . ASN A 1 81 ? -30.125 1.801 18.925 1.00 96.62 81 ASN A C 1
ATOM 654 O O . ASN A 1 81 ? -30.510 1.501 20.055 1.00 96.62 81 ASN A O 1
ATOM 658 N N . ASN A 1 82 ? -30.955 2.178 17.950 1.00 95.25 82 ASN A N 1
ATOM 659 C CA . ASN A 1 82 ? -32.405 2.252 18.128 1.00 95.25 82 ASN A CA 1
ATOM 660 C C . ASN A 1 82 ? -32.979 0.886 18.523 1.00 95.25 82 ASN A C 1
ATOM 662 O O . ASN A 1 82 ? -33.740 0.791 19.482 1.00 95.25 82 ASN A O 1
ATOM 666 N N . LEU A 1 83 ? -32.556 -0.182 17.842 1.00 94.75 83 LEU A N 1
ATOM 667 C CA . LEU A 1 83 ? -32.957 -1.544 18.182 1.00 94.75 83 LEU A CA 1
ATOM 668 C C . LEU A 1 83 ? -32.523 -1.919 19.604 1.00 94.75 83 LEU A C 1
ATOM 670 O O . LEU A 1 83 ? -33.331 -2.408 20.384 1.00 94.75 83 LEU A O 1
ATOM 674 N N . ASN A 1 84 ? -31.271 -1.637 19.971 1.00 95.69 84 ASN A N 1
ATOM 675 C CA . ASN A 1 84 ? -30.746 -1.951 21.300 1.00 95.69 84 ASN A CA 1
ATOM 676 C C . ASN A 1 84 ? -31.514 -1.219 22.415 1.00 95.69 84 ASN A C 1
ATOM 678 O O . ASN A 1 84 ? -31.760 -1.778 23.482 1.00 95.69 84 ASN A O 1
ATOM 682 N N . GLN A 1 85 ? -31.926 0.026 22.168 1.00 94.62 85 GLN A N 1
ATOM 683 C CA . GLN A 1 85 ? -32.760 0.783 23.102 1.00 94.62 85 GLN A CA 1
ATOM 684 C C . GLN A 1 85 ? -34.152 0.167 23.244 1.00 94.62 85 GLN A C 1
ATOM 686 O O . GLN A 1 85 ? -34.621 0.003 24.368 1.00 94.62 85 GLN A O 1
ATOM 691 N N . LEU A 1 86 ? -34.786 -0.219 22.133 1.00 93.00 86 LEU A N 1
ATOM 692 C CA . LEU A 1 86 ? -36.092 -0.878 22.152 1.00 93.00 86 LEU A CA 1
ATOM 693 C C . LEU A 1 86 ? -36.043 -2.212 22.899 1.00 93.00 86 LEU A C 1
ATOM 695 O O . LEU A 1 86 ? -36.893 -2.450 23.749 1.00 93.00 86 LEU A O 1
ATOM 699 N N . THR A 1 87 ? -35.030 -3.045 22.657 1.00 92.75 87 THR A N 1
ATOM 700 C CA . THR A 1 87 ? -34.869 -4.326 23.360 1.00 92.75 87 THR A CA 1
ATOM 701 C C . THR A 1 87 ? -34.673 -4.124 24.860 1.00 92.75 87 THR A C 1
ATOM 703 O O . THR A 1 87 ? -35.331 -4.783 25.662 1.00 92.75 87 THR A O 1
ATOM 706 N N . LYS A 1 88 ? -33.813 -3.177 25.266 1.00 93.19 88 LYS A N 1
ATOM 707 C CA . LYS A 1 88 ? -33.621 -2.848 26.689 1.00 93.19 88 LYS A CA 1
ATOM 708 C C . LYS A 1 88 ? -34.909 -2.351 27.334 1.00 93.19 88 LYS A C 1
ATOM 710 O O . LYS A 1 88 ? -35.234 -2.781 28.435 1.00 93.19 88 LYS A O 1
ATOM 715 N N . LYS A 1 89 ? -35.640 -1.476 26.644 1.00 92.44 89 LYS A N 1
ATOM 716 C CA . LYS A 1 89 ? -36.904 -0.929 27.130 1.00 92.44 89 LYS A CA 1
ATOM 717 C C . LYS A 1 89 ? -37.971 -2.018 27.268 1.00 92.44 89 LYS A C 1
ATOM 719 O O . LYS A 1 89 ? -38.589 -2.122 28.316 1.00 92.44 89 LYS A O 1
ATOM 724 N N . ALA A 1 90 ? -38.121 -2.882 26.268 1.00 89.19 90 ALA A N 1
ATOM 725 C CA . ALA A 1 90 ? -39.074 -3.988 26.307 1.00 89.19 90 ALA A CA 1
ATOM 726 C C . ALA A 1 90 ? -38.747 -5.018 27.404 1.00 89.19 90 ALA A C 1
ATOM 728 O O . ALA A 1 90 ? -39.659 -5.554 28.026 1.00 89.19 90 ALA A O 1
ATOM 729 N N . HIS A 1 91 ? -37.464 -5.262 27.690 1.00 88.38 91 HIS A N 1
ATOM 730 C CA . HIS A 1 91 ? -37.056 -6.095 28.824 1.00 88.38 91 HIS A CA 1
ATOM 731 C C . HIS A 1 91 ? -37.377 -5.434 30.175 1.00 88.38 91 HIS A C 1
ATOM 733 O O . HIS A 1 91 ? -37.899 -6.085 31.073 1.00 88.38 91 HIS A O 1
ATOM 739 N N . GLN A 1 92 ? -37.134 -4.127 30.309 1.00 90.62 92 GLN A N 1
ATOM 740 C CA . GLN A 1 92 ? -37.479 -3.364 31.517 1.00 90.62 92 GLN A CA 1
ATOM 741 C C . GLN A 1 92 ? -38.991 -3.290 31.768 1.00 90.62 92 GLN A C 1
ATOM 743 O O . GLN A 1 92 ? -39.421 -3.312 32.916 1.00 90.62 92 GLN A O 1
ATOM 748 N N . G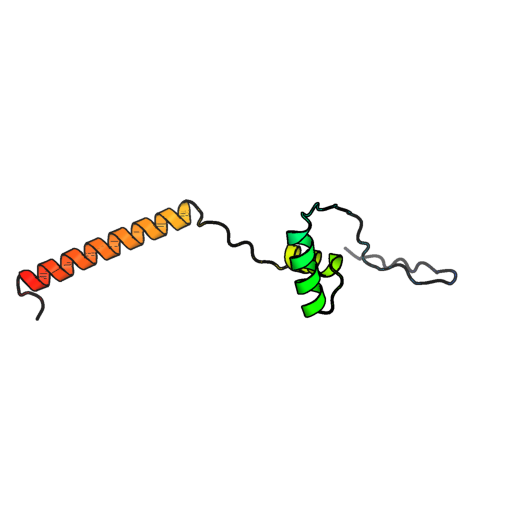LU A 1 93 ? -39.793 -3.217 30.705 1.00 88.81 93 GLU A N 1
ATOM 749 C CA . GLU A 1 93 ? -41.260 -3.186 30.768 1.00 88.81 93 GLU A CA 1
ATOM 750 C C . GLU A 1 93 ? -41.887 -4.584 30.951 1.00 88.81 93 GLU A C 1
ATOM 752 O O . GLU A 1 93 ? -43.106 -4.698 31.052 1.00 88.81 93 GLU A O 1
ATOM 757 N N . GLY A 1 94 ? -41.079 -5.651 31.023 1.00 79.88 94 GLY A N 1
ATOM 758 C CA . GLY A 1 94 ? -41.554 -7.026 31.227 1.00 79.88 94 GLY A CA 1
ATOM 759 C C . GLY A 1 94 ? -42.170 -7.681 29.984 1.00 79.88 94 GLY A C 1
ATOM 760 O O . GLY A 1 94 ? -42.762 -8.753 30.084 1.00 79.88 94 GLY A O 1
ATOM 761 N N . CYS A 1 95 ? -42.023 -7.063 28.809 1.00 71.06 95 CYS A N 1
ATOM 762 C CA . CYS A 1 95 ? -42.517 -7.565 27.523 1.00 71.06 95 CYS A CA 1
ATOM 763 C C . CYS A 1 95 ? -41.577 -8.596 26.869 1.00 71.06 95 CYS A C 1
ATOM 765 O O . CYS A 1 95 ? -41.946 -9.218 25.873 1.00 71.06 95 CYS A O 1
ATOM 767 N N . LEU A 1 96 ? -40.358 -8.758 27.393 1.00 60.91 96 LEU A N 1
ATOM 768 C CA . LEU A 1 96 ? -39.381 -9.761 26.968 1.00 60.91 96 LEU A CA 1
ATOM 769 C C . LEU A 1 96 ? -38.919 -10.562 28.191 1.00 60.91 96 LEU A C 1
ATOM 771 O O . LEU A 1 96 ? -38.306 -9.988 29.096 1.00 60.91 96 LEU A O 1
ATOM 775 N N . VAL A 1 97 ? -39.228 -11.863 28.183 1.00 59.22 97 VAL A N 1
ATOM 776 C CA . VAL A 1 97 ? -38.812 -12.867 29.181 1.00 59.22 97 VAL A CA 1
ATOM 777 C C . VAL A 1 97 ? -37.435 -13.416 28.833 1.00 59.22 97 VAL A C 1
ATOM 779 O O . VAL A 1 97 ? -37.229 -13.745 27.643 1.00 59.22 97 VAL A O 1
#

pLDDT: mean 84.2, std 15.56, range [34.06, 98.0]

Nearest PDB structures (foldseek):
  7odt-assembly1_a  TM=2.562E-01  e=7.985E+00  Homo sapiens

Solvent-accessible surface area (backbone atoms only — not comparable to full-atom values): 6348 Å² total; per-residue (Å²): 133,85,81,79,82,78,84,74,87,74,79,88,75,85,77,79,68,93,76,76,87,84,85,84,82,89,82,90,70,56,75,67,58,45,49,53,47,46,54,55,12,56,76,68,78,38,57,51,73,57,37,52,49,51,47,69,73,70,50,81,78,82,70,75,76,49,72,66,55,47,49,50,51,51,50,52,51,51,51,54,49,54,48,53,50,51,54,52,50,35,40,75,73,65,78,47,134

Mean predicted aligned error: 13.58 Å

Foldseek 3Di:
DDPPPPPDDDDDDPDDDPDDDDDDDDDDDDPVRVVVLCVVCVVVVHDSVVSVVCCVVVPDDPDDQDPVSVVVVVVVVVVVVVVVVVVVVCVVVVVPD

Sequence (97 aa):
MIIEERHVKHTGGRLRKAVRKEVVKGIRFTKAEYFIIKQKASKTGTNVCNYIRQVSIHGKIISQLSEDERNYVRQLTGMANNLNQLTKKAHQEGCLV

Radius of gyration: 28.84 Å; Cα contacts (8 Å, |Δi|>4): 21; chains: 1; bounding box: 62×24×73 Å

InterPro domains:
  IPR053842 Mobilization protein NikA-like [PF21983] (20-90)

Secondary structure (DSSP, 8-state):
--------PPPSSSPPPSS-----------HHHHHHHHHHHHHTT--HHHHHHHHHHH--------HHHHHHHHHHHHHHHHHHHHHHHHHHTT---

Organism: NCBI:txid2294116